Protein AF-A0AAU4UKE4-F1 (afdb_monomer_lite)

Structure (mmCIF, N/CA/C/O backbone):
data_AF-A0AAU4UKE4-F1
#
_entry.id   AF-A0AAU4UKE4-F1
#
loop_
_atom_site.group_PDB
_atom_site.id
_atom_site.type_symbol
_atom_site.label_atom_id
_atom_site.label_alt_id
_atom_site.label_comp_id
_atom_site.label_asym_id
_atom_site.label_entity_id
_atom_site.label_seq_id
_atom_site.pdbx_PDB_ins_code
_atom_site.Cartn_x
_atom_site.Cartn_y
_atom_site.Cartn_z
_atom_site.occupancy
_atom_site.B_iso_or_equiv
_atom_site.auth_seq_id
_atom_site.auth_comp_id
_atom_site.auth_asym_id
_atom_site.auth_atom_id
_atom_site.pdbx_PDB_model_num
ATOM 1 N N . MET A 1 1 ? -1.864 -6.962 -30.113 1.00 39.44 1 MET A N 1
ATOM 2 C CA . MET A 1 1 ? -1.407 -8.138 -29.341 1.00 39.44 1 MET A CA 1
ATOM 3 C C . MET A 1 1 ? -0.894 -7.614 -28.007 1.00 39.44 1 MET A C 1
ATOM 5 O O . MET A 1 1 ? 0.256 -7.217 -27.921 1.00 39.44 1 MET A O 1
ATOM 9 N N . THR A 1 2 ? -1.774 -7.448 -27.020 1.00 42.62 2 THR A N 1
ATOM 10 C CA . THR A 1 2 ? -1.449 -6.738 -25.771 1.00 42.62 2 THR A CA 1
ATOM 11 C C . THR A 1 2 ? -1.157 -7.770 -24.693 1.00 42.62 2 THR A C 1
ATOM 13 O O . THR A 1 2 ? -2.054 -8.488 -24.249 1.00 42.62 2 THR A O 1
ATOM 16 N N . THR A 1 3 ? 0.115 -7.910 -24.337 1.00 49.44 3 THR A N 1
ATOM 17 C CA . THR A 1 3 ? 0.587 -8.904 -23.375 1.00 49.44 3 THR A CA 1
ATOM 18 C C . THR A 1 3 ? -0.001 -8.616 -21.993 1.00 49.44 3 THR A C 1
ATOM 20 O O . THR A 1 3 ? 0.341 -7.627 -21.351 1.00 49.44 3 THR A O 1
ATOM 23 N N . ARG A 1 4 ? -0.915 -9.485 -21.539 1.00 46.62 4 ARG A N 1
ATOM 24 C CA . ARG A 1 4 ? -1.449 -9.514 -20.168 1.00 46.62 4 ARG A CA 1
ATOM 25 C C . ARG A 1 4 ? -0.355 -10.025 -19.233 1.00 46.62 4 ARG A C 1
ATOM 27 O O . ARG A 1 4 ? -0.268 -11.224 -18.978 1.00 46.62 4 ARG A O 1
ATOM 34 N N . HIS A 1 5 ? 0.482 -9.126 -18.732 1.00 49.25 5 HIS A N 1
ATOM 35 C CA . HIS A 1 5 ? 1.451 -9.457 -17.696 1.00 49.25 5 HIS A CA 1
ATOM 36 C C .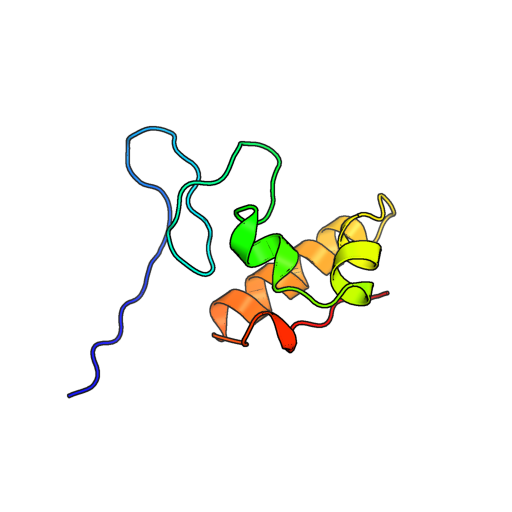 HIS A 1 5 ? 0.785 -9.422 -16.318 1.00 49.25 5 HIS A C 1
ATOM 38 O O . HIS A 1 5 ? 0.560 -8.377 -15.716 1.00 49.25 5 HIS A O 1
ATOM 44 N N . ARG A 1 6 ? 0.412 -10.614 -15.849 1.00 51.31 6 ARG A N 1
ATOM 45 C CA . ARG A 1 6 ? -0.138 -10.877 -14.519 1.00 51.31 6 ARG A CA 1
ATOM 46 C C . ARG A 1 6 ? 1.048 -11.089 -13.567 1.00 51.31 6 ARG A C 1
ATOM 48 O O . ARG A 1 6 ? 1.577 -12.194 -13.506 1.00 51.31 6 ARG A O 1
ATOM 55 N N . HIS A 1 7 ? 1.500 -10.045 -12.875 1.00 51.44 7 HIS A N 1
ATOM 56 C CA . HIS A 1 7 ? 2.597 -10.154 -11.907 1.00 51.44 7 HIS A CA 1
ATOM 57 C C . HIS A 1 7 ? 2.044 -10.500 -10.521 1.00 51.44 7 HIS A C 1
ATOM 59 O O . HIS A 1 7 ? 1.506 -9.661 -9.805 1.00 51.44 7 HIS A O 1
ATOM 65 N N . ASN A 1 8 ? 2.118 -11.789 -10.183 1.00 51.88 8 ASN A N 1
ATOM 66 C CA . ASN A 1 8 ? 1.773 -12.325 -8.874 1.00 51.88 8 ASN A CA 1
ATOM 67 C C . ASN A 1 8 ? 3.072 -12.711 -8.149 1.00 51.88 8 ASN A C 1
ATOM 69 O O . ASN A 1 8 ? 3.690 -13.705 -8.509 1.00 51.88 8 ASN A O 1
ATOM 73 N N . GLY A 1 9 ? 3.460 -11.891 -7.169 1.00 49.47 9 GLY A N 1
ATOM 74 C CA . GLY A 1 9 ? 4.054 -12.319 -5.899 1.00 49.47 9 GLY A CA 1
ATOM 75 C C . GLY A 1 9 ? 5.454 -12.946 -5.890 1.00 49.47 9 GLY A C 1
ATOM 76 O O . GLY A 1 9 ? 5.599 -14.123 -6.183 1.00 49.47 9 GLY A O 1
ATOM 77 N N . ALA A 1 10 ? 6.408 -12.176 -5.347 1.00 53.47 10 ALA A N 1
ATOM 78 C CA . ALA A 1 10 ? 7.646 -12.595 -4.673 1.00 53.47 10 ALA A CA 1
ATOM 79 C C . ALA A 1 10 ? 8.680 -13.376 -5.506 1.00 53.47 10 ALA A C 1
ATOM 81 O O . ALA A 1 10 ? 8.499 -14.538 -5.859 1.00 53.47 10 ALA A O 1
ATOM 82 N N . ASP A 1 11 ? 9.841 -12.754 -5.733 1.00 56.41 11 ASP A N 1
ATOM 83 C CA . ASP A 1 11 ? 11.021 -13.492 -6.167 1.00 56.41 11 ASP A CA 1
ATOM 84 C C . ASP A 1 11 ? 11.501 -14.415 -5.030 1.00 56.41 11 ASP A C 1
ATOM 86 O O . ASP A 1 11 ? 11.433 -14.063 -3.852 1.00 56.41 11 ASP A O 1
ATOM 90 N N . ASN A 1 12 ? 11.983 -15.613 -5.377 1.00 51.72 12 ASN A N 1
ATOM 91 C CA . ASN A 1 12 ? 12.385 -16.689 -4.451 1.00 51.72 12 ASN A CA 1
ATOM 92 C C . ASN A 1 12 ? 13.563 -16.327 -3.505 1.00 51.72 12 ASN A C 1
ATOM 94 O O . ASN A 1 12 ? 14.100 -17.201 -2.829 1.00 51.72 12 ASN A O 1
ATOM 98 N N . SER A 1 13 ? 13.968 -15.056 -3.436 1.00 53.38 13 SER A N 1
ATOM 99 C CA . SER A 1 13 ? 15.133 -14.552 -2.696 1.00 53.38 13 SER A CA 1
ATOM 100 C C . SER A 1 13 ? 14.777 -13.915 -1.344 1.00 53.38 13 SER A C 1
ATOM 102 O O . SER A 1 13 ? 15.643 -13.339 -0.690 1.00 53.38 13 SER A O 1
ATOM 104 N N . GLY A 1 14 ? 13.508 -13.964 -0.918 1.00 51.22 14 GLY A N 1
ATOM 105 C CA . GLY A 1 14 ? 13.049 -13.306 0.317 1.00 51.22 14 GLY A CA 1
ATOM 106 C C . GLY A 1 14 ? 12.949 -11.779 0.208 1.00 51.22 14 GLY A C 1
ATOM 107 O O . GLY A 1 14 ? 12.719 -11.094 1.205 1.00 51.22 14 GLY A O 1
ATOM 108 N N . ASN A 1 15 ? 13.098 -11.239 -1.001 1.00 58.88 15 ASN A N 1
ATOM 109 C CA . ASN A 1 15 ? 12.886 -9.834 -1.289 1.00 58.88 15 ASN A CA 1
ATOM 110 C C . ASN A 1 15 ? 11.389 -9.586 -1.517 1.00 58.88 15 ASN A C 1
ATOM 112 O O . ASN A 1 15 ? 10.722 -10.257 -2.305 1.00 58.88 15 ASN A O 1
ATOM 116 N N . LEU A 1 16 ? 10.828 -8.625 -0.785 1.00 73.12 16 LEU A N 1
ATOM 117 C CA . LEU A 1 16 ? 9.437 -8.245 -0.972 1.00 73.12 16 LEU A CA 1
ATOM 118 C C . LEU A 1 16 ? 9.367 -7.368 -2.216 1.00 73.12 16 LEU A C 1
ATOM 120 O O . LEU A 1 16 ? 9.996 -6.316 -2.285 1.00 73.12 16 LEU A O 1
ATOM 124 N N . THR A 1 17 ? 8.586 -7.783 -3.202 1.00 82.12 17 THR A N 1
ATOM 125 C CA . THR A 1 17 ? 8.363 -7.005 -4.419 1.00 82.12 17 THR A CA 1
ATOM 126 C C . THR A 1 17 ? 7.267 -5.967 -4.205 1.00 82.12 17 THR A C 1
ATOM 128 O O . THR A 1 17 ? 6.309 -6.162 -3.444 1.00 82.12 17 THR A O 1
ATOM 131 N N . CYS A 1 18 ? 7.436 -4.809 -4.839 1.00 84.88 18 CYS A N 1
ATOM 132 C CA . CYS A 1 18 ? 6.436 -3.756 -4.871 1.00 84.88 18 CYS A CA 1
ATOM 133 C C . CYS A 1 18 ? 5.294 -4.180 -5.806 1.00 84.88 18 CYS A C 1
ATOM 135 O O . CYS A 1 18 ? 5.549 -4.356 -6.996 1.00 84.88 18 CYS A O 1
ATOM 137 N N . PRO A 1 19 ? 4.041 -4.266 -5.331 1.00 82.62 19 PRO A N 1
ATOM 138 C CA . PRO A 1 19 ? 2.910 -4.696 -6.160 1.00 82.62 19 PRO A CA 1
ATOM 139 C C . PRO A 1 19 ? 2.561 -3.731 -7.307 1.00 82.62 19 PRO A C 1
ATOM 141 O O . PRO A 1 19 ? 1.753 -4.073 -8.157 1.00 82.62 19 PRO A O 1
ATOM 144 N N . SER A 1 20 ? 3.138 -2.524 -7.330 1.00 84.38 20 SER A N 1
ATOM 145 C CA . SER A 1 20 ? 2.873 -1.519 -8.368 1.00 84.38 20 SER A CA 1
ATOM 146 C C . SER A 1 20 ? 3.886 -1.511 -9.515 1.00 84.38 20 SER A C 1
ATOM 148 O O . SER A 1 20 ? 3.574 -0.987 -10.580 1.00 84.38 20 SER A O 1
ATOM 150 N N . CYS A 1 21 ? 5.125 -1.950 -9.282 1.00 84.62 21 CYS A N 1
ATOM 151 C CA . CYS A 1 21 ? 6.224 -1.742 -10.236 1.00 84.62 21 CYS A CA 1
ATOM 152 C C . CYS A 1 21 ? 7.294 -2.836 -10.209 1.00 84.62 21 CYS A C 1
ATOM 154 O O . CYS A 1 21 ? 8.357 -2.654 -10.804 1.00 84.62 21 CYS A O 1
ATOM 156 N N . ASP A 1 22 ? 7.064 -3.901 -9.438 1.00 83.12 22 ASP A N 1
ATOM 157 C CA . ASP A 1 22 ? 7.943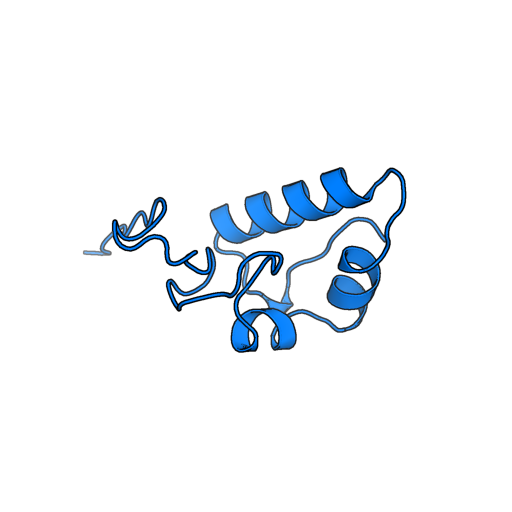 -5.066 -9.305 1.00 83.12 22 ASP A CA 1
ATOM 158 C C . ASP A 1 22 ? 9.375 -4.753 -8.826 1.00 83.12 22 ASP A C 1
ATOM 160 O O . ASP A 1 22 ? 10.262 -5.601 -8.855 1.00 83.12 22 ASP A O 1
ATOM 164 N N . LYS A 1 23 ? 9.625 -3.540 -8.316 1.00 85.06 23 LYS A N 1
ATOM 165 C CA . LYS A 1 23 ? 10.901 -3.181 -7.679 1.00 85.06 23 LYS A CA 1
ATOM 166 C C . LYS A 1 23 ? 10.996 -3.746 -6.255 1.00 85.06 23 LYS A C 1
ATOM 168 O O . LYS A 1 23 ? 9.962 -3.892 -5.599 1.00 85.06 23 LYS A O 1
ATOM 173 N N . PRO A 1 24 ? 12.214 -3.985 -5.735 1.00 83.56 24 PRO A N 1
ATOM 174 C CA . PRO A 1 24 ? 12.425 -4.327 -4.328 1.00 83.56 24 PRO A CA 1
ATOM 175 C C . PRO A 1 24 ? 11.790 -3.294 -3.385 1.00 83.56 24 PRO A C 1
ATOM 177 O O . PRO A 1 24 ? 11.890 -2.083 -3.609 1.00 83.56 24 PRO A O 1
ATOM 180 N N . ARG A 1 25 ? 11.170 -3.773 -2.305 1.00 84.44 25 ARG A N 1
ATOM 181 C CA . ARG A 1 25 ? 10.740 -2.974 -1.150 1.00 84.44 25 ARG A CA 1
ATOM 182 C C . ARG A 1 25 ? 11.244 -3.602 0.147 1.00 84.44 25 ARG A C 1
ATOM 184 O O . ARG A 1 25 ? 11.436 -4.810 0.246 1.00 84.44 25 ARG A O 1
ATOM 191 N N . THR A 1 26 ? 11.428 -2.770 1.166 1.00 81.56 26 THR A N 1
ATOM 192 C CA . THR A 1 26 ? 11.847 -3.228 2.495 1.00 81.56 26 THR A CA 1
ATOM 193 C C . THR A 1 26 ? 10.679 -3.874 3.244 1.00 81.56 26 THR A C 1
ATOM 195 O O . THR A 1 26 ? 9.526 -3.452 3.108 1.00 81.56 26 THR A O 1
ATOM 198 N N . ALA A 1 27 ? 10.974 -4.870 4.083 1.00 77.88 27 ALA A N 1
ATOM 199 C CA . ALA A 1 27 ? 10.005 -5.423 5.024 1.00 77.88 27 ALA A CA 1
ATOM 200 C C . ALA A 1 27 ? 9.376 -4.325 5.895 1.00 77.88 27 ALA A C 1
ATOM 202 O O . ALA A 1 27 ? 10.053 -3.413 6.361 1.00 77.88 27 ALA A O 1
ATOM 203 N N . GLY A 1 28 ? 8.054 -4.393 6.064 1.00 78.81 28 GLY A N 1
ATOM 204 C CA . GLY A 1 28 ? 7.267 -3.381 6.775 1.00 78.81 28 GLY A CA 1
ATOM 205 C C . GLY A 1 28 ? 6.790 -2.197 5.922 1.00 78.81 28 GLY A C 1
ATOM 206 O O . GLY A 1 28 ? 5.923 -1.458 6.377 1.00 78.81 28 GLY A O 1
ATOM 207 N N . GLN A 1 29 ? 7.278 -2.019 4.688 1.00 83.75 29 GLN A N 1
ATOM 208 C CA . GLN A 1 29 ? 6.742 -1.009 3.763 1.00 83.75 29 GLN A CA 1
ATOM 209 C C . GLN A 1 29 ? 5.638 -1.604 2.891 1.00 83.75 29 GLN A C 1
ATOM 211 O O . GLN A 1 29 ? 5.781 -2.723 2.410 1.00 83.75 29 GLN A O 1
ATOM 216 N N . TYR A 1 30 ? 4.563 -0.863 2.619 1.00 86.12 30 TYR A N 1
ATOM 217 C CA . TYR A 1 30 ? 3.503 -1.322 1.706 1.00 86.12 30 TYR A CA 1
ATOM 218 C C . TYR A 1 30 ? 3.939 -1.295 0.232 1.00 86.12 30 TYR A C 1
ATOM 220 O O . TYR A 1 30 ? 3.598 -2.186 -0.542 1.00 8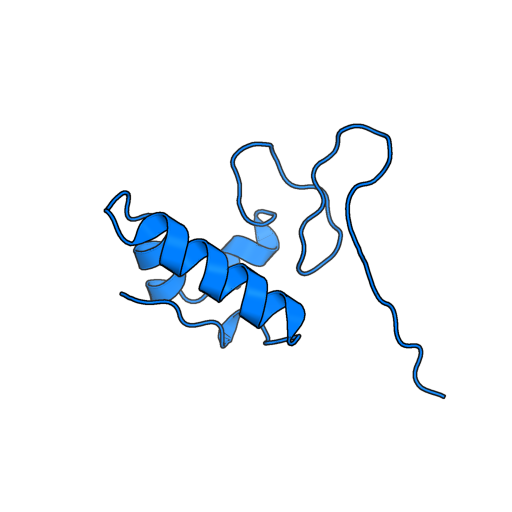6.12 30 TYR A O 1
ATOM 228 N N . LEU A 1 31 ? 4.729 -0.288 -0.140 1.00 88.44 31 LEU A N 1
ATOM 229 C CA . LEU A 1 31 ? 5.246 -0.035 -1.484 1.00 88.44 31 LEU A CA 1
ATOM 230 C C . LEU A 1 31 ? 6.744 0.265 -1.405 1.00 88.44 31 LEU A C 1
ATOM 232 O O . LEU A 1 31 ? 7.249 0.601 -0.337 1.00 88.44 31 LEU A O 1
ATOM 236 N N . CYS A 1 32 ? 7.453 0.196 -2.533 1.00 89.94 32 CYS A N 1
ATOM 237 C CA . CYS A 1 32 ? 8.810 0.740 -2.597 1.00 89.94 32 CYS A CA 1
ATOM 238 C C . CYS A 1 32 ? 8.788 2.275 -2.423 1.00 89.94 32 CYS A C 1
ATOM 240 O O . CYS A 1 32 ? 7.761 2.904 -2.706 1.00 89.94 32 CYS A O 1
ATOM 242 N N . PRO A 1 33 ? 9.908 2.909 -2.023 1.00 89.00 33 PRO A N 1
ATOM 243 C CA . PRO A 1 33 ? 9.949 4.348 -1.757 1.00 89.00 33 PRO A CA 1
ATOM 244 C C . PRO A 1 33 ? 9.436 5.200 -2.925 1.00 89.00 33 PRO A C 1
ATOM 246 O O . PRO A 1 33 ? 8.640 6.109 -2.719 1.00 89.00 33 PRO A O 1
ATOM 249 N N . ALA A 1 34 ? 9.815 4.871 -4.163 1.00 90.06 34 ALA A N 1
ATOM 250 C CA . ALA A 1 34 ? 9.380 5.613 -5.347 1.00 90.06 34 ALA A CA 1
ATOM 251 C C . ALA A 1 34 ? 7.852 5.574 -5.536 1.00 90.06 34 ALA A C 1
ATOM 253 O O . ALA A 1 34 ? 7.223 6.616 -5.711 1.00 90.06 34 ALA A O 1
ATOM 254 N N . CYS A 1 35 ? 7.241 4.387 -5.443 1.00 90.31 35 CYS A N 1
ATOM 255 C CA . CYS A 1 35 ? 5.789 4.238 -5.554 1.00 90.31 35 CYS A CA 1
ATOM 256 C C . CYS A 1 35 ? 5.057 4.877 -4.375 1.00 90.31 35 CYS A C 1
ATOM 258 O O . CYS A 1 35 ? 3.990 5.454 -4.556 1.00 90.31 35 CYS A O 1
ATOM 260 N N . TRP A 1 36 ? 5.646 4.821 -3.180 1.00 91.81 36 TRP A N 1
ATOM 261 C CA . TRP A 1 36 ? 5.113 5.511 -2.017 1.00 91.81 36 TRP A CA 1
ATOM 262 C C . TRP A 1 36 ? 5.035 7.023 -2.251 1.00 91.81 36 TRP A C 1
ATOM 264 O O . TRP A 1 36 ? 3.984 7.613 -2.031 1.00 91.81 36 TRP A O 1
ATOM 274 N N . PHE A 1 37 ? 6.102 7.652 -2.756 1.00 92.12 37 PHE A N 1
ATOM 275 C CA . PHE A 1 37 ? 6.113 9.092 -3.043 1.00 92.12 37 PHE A CA 1
ATOM 276 C C . PHE A 1 37 ? 5.232 9.508 -4.229 1.00 92.12 37 PHE A C 1
ATOM 278 O O . PHE A 1 37 ? 4.833 10.668 -4.288 1.00 92.12 37 PHE A O 1
ATOM 285 N N . ALA A 1 38 ? 4.890 8.583 -5.128 1.00 93.25 38 ALA A N 1
ATOM 286 C CA . ALA A 1 38 ? 3.944 8.832 -6.215 1.00 93.25 38 ALA A CA 1
ATOM 287 C C . ALA A 1 38 ? 2.472 8.877 -5.751 1.00 93.25 38 ALA A C 1
ATOM 289 O O . ALA A 1 38 ? 1.620 9.393 -6.476 1.00 93.25 38 ALA A O 1
ATOM 290 N N . LEU A 1 39 ? 2.161 8.371 -4.551 1.00 92.56 39 LEU A N 1
ATOM 291 C CA . LEU A 1 39 ? 0.840 8.531 -3.941 1.00 92.56 39 LEU A CA 1
ATOM 292 C C . LEU A 1 39 ? 0.596 9.991 -3.534 1.00 92.56 39 LEU A C 1
ATOM 294 O O . LEU A 1 39 ? 1.497 10.694 -3.052 1.00 92.56 39 LEU A O 1
ATOM 298 N N . ARG A 1 40 ? -0.671 10.421 -3.612 1.00 93.19 40 ARG A N 1
ATOM 299 C CA . ARG A 1 40 ? -1.098 11.721 -3.068 1.00 93.19 40 ARG A CA 1
ATOM 300 C C . ARG A 1 40 ? -0.693 11.843 -1.597 1.00 93.19 40 ARG A C 1
ATOM 302 O O . ARG A 1 40 ? -0.727 10.875 -0.837 1.00 93.19 40 ARG A O 1
ATOM 309 N N . ALA A 1 41 ? -0.317 13.053 -1.180 1.00 91.44 41 ALA A N 1
ATOM 310 C CA . ALA A 1 41 ? 0.087 13.317 0.202 1.00 91.44 41 ALA A CA 1
ATOM 311 C C . ALA A 1 41 ? -1.026 12.977 1.212 1.00 91.44 41 ALA A C 1
ATOM 313 O O . ALA A 1 41 ? -0.737 12.438 2.277 1.00 91.44 41 ALA A O 1
ATOM 314 N N . THR A 1 42 ? -2.286 13.223 0.845 1.00 91.50 42 THR A N 1
ATOM 315 C CA . THR A 1 42 ? -3.473 12.863 1.634 1.00 91.50 42 THR A CA 1
ATOM 316 C C . THR A 1 42 ? -3.601 11.349 1.798 1.00 91.50 42 THR A C 1
ATOM 318 O O . THR A 1 42 ? -3.684 10.865 2.922 1.00 91.50 42 THR A O 1
ATOM 321 N N . THR A 1 43 ? -3.493 10.590 0.705 1.00 93.62 43 THR A N 1
ATOM 322 C CA . THR A 1 43 ? -3.510 9.118 0.717 1.00 93.62 43 THR A CA 1
ATOM 323 C C . THR A 1 43 ? -2.385 8.556 1.588 1.00 93.62 43 THR A C 1
ATOM 325 O O . THR A 1 43 ? -2.619 7.681 2.422 1.00 93.62 43 THR A O 1
ATOM 328 N N . ARG A 1 44 ? -1.164 9.102 1.473 1.00 93.38 44 ARG A N 1
ATOM 329 C CA . ARG A 1 44 ? -0.039 8.733 2.351 1.00 93.38 44 ARG A CA 1
ATOM 330 C C . ARG A 1 44 ? -0.326 9.030 3.820 1.00 93.38 44 ARG A C 1
ATOM 332 O O . ARG A 1 44 ? 0.040 8.230 4.678 1.00 93.38 44 ARG A O 1
ATOM 339 N N . ALA A 1 45 ? -0.937 10.172 4.125 1.00 92.50 45 ALA A N 1
ATOM 340 C CA . ALA A 1 45 ? -1.282 10.535 5.495 1.00 92.50 45 ALA A CA 1
ATOM 341 C C . ALA A 1 45 ? -2.297 9.545 6.084 1.00 92.50 45 ALA A C 1
ATOM 343 O O . ALA A 1 45 ? -2.074 9.041 7.182 1.00 92.50 45 ALA A O 1
ATOM 344 N N . SER A 1 46 ? -3.344 9.193 5.335 1.00 93.25 46 SER A N 1
ATOM 345 C CA . SER A 1 46 ? -4.346 8.208 5.762 1.00 93.25 46 SER A CA 1
ATOM 346 C C . SER A 1 46 ? -3.762 6.803 5.930 1.00 93.25 46 SER A C 1
ATOM 348 O O . SER A 1 46 ? -4.044 6.144 6.928 1.00 93.25 46 SER A O 1
ATOM 350 N N . LEU A 1 47 ? -2.869 6.361 5.036 1.00 91.44 47 LEU A N 1
ATOM 351 C CA . LEU A 1 47 ? -2.180 5.066 5.161 1.00 91.44 47 LEU A CA 1
ATOM 352 C C . LEU A 1 47 ? -1.211 4.987 6.353 1.00 91.44 47 LEU A C 1
ATOM 354 O O . LEU A 1 47 ? -0.923 3.891 6.832 1.00 91.44 47 LEU A O 1
ATOM 358 N N . ASN A 1 48 ? -0.701 6.123 6.838 1.00 91.31 48 ASN A N 1
ATOM 359 C CA . ASN A 1 48 ? 0.146 6.168 8.034 1.00 91.31 48 ASN A CA 1
ATOM 360 C C . ASN A 1 48 ? -0.649 6.109 9.346 1.00 91.31 48 ASN A C 1
ATOM 362 O O . ASN A 1 48 ? -0.054 5.863 10.400 1.00 91.31 48 ASN A O 1
ATOM 366 N N . LYS A 1 49 ? -1.967 6.340 9.320 1.00 92.62 49 LYS A N 1
ATOM 367 C CA . LYS A 1 49 ? -2.781 6.302 10.537 1.00 92.62 49 LYS A CA 1
ATOM 368 C C . LYS A 1 49 ? -2.913 4.868 11.048 1.00 92.62 49 LYS A C 1
ATOM 370 O O . LYS A 1 49 ? -3.311 3.959 10.322 1.00 92.62 49 LYS A O 1
ATOM 375 N N . ARG A 1 50 ? -2.592 4.681 12.329 1.00 87.75 50 ARG A N 1
ATOM 376 C CA . ARG A 1 50 ? -2.672 3.399 13.045 1.00 87.75 50 ARG A CA 1
ATOM 377 C C . ARG A 1 50 ? -3.950 3.336 13.877 1.00 87.75 50 ARG A C 1
ATOM 379 O O . ARG A 1 50 ? -3.899 3.311 15.101 1.00 87.75 50 ARG A O 1
ATOM 386 N N . ASP A 1 51 ? -5.089 3.371 13.200 1.00 91.62 51 ASP A N 1
ATOM 387 C CA . ASP A 1 51 ? -6.413 3.228 13.811 1.00 91.62 51 ASP A CA 1
ATOM 388 C C . ASP A 1 51 ? -7.115 1.953 13.316 1.00 91.62 51 ASP A C 1
ATOM 390 O O . ASP A 1 51 ? -6.564 1.197 12.511 1.00 91.62 51 ASP A O 1
ATOM 394 N N . GLY A 1 52 ? -8.336 1.704 13.796 1.00 91.88 52 GLY A N 1
ATOM 395 C CA . GLY A 1 52 ? -9.117 0.514 13.441 1.00 91.88 52 GLY A CA 1
ATOM 396 C C . GLY A 1 52 ? -9.380 0.342 11.938 1.00 91.88 52 GLY A C 1
ATOM 397 O O . GLY A 1 52 ? -9.692 -0.765 11.505 1.00 91.88 52 GLY A O 1
ATOM 398 N N . LEU A 1 53 ? -9.209 1.394 11.128 1.0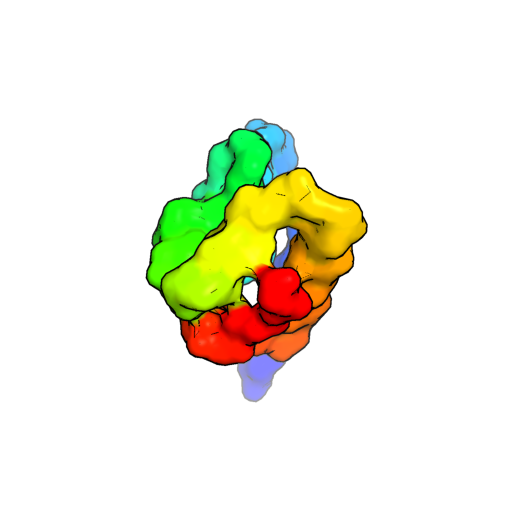0 92.56 53 LEU A N 1
ATOM 399 C CA . LEU A 1 53 ? -9.377 1.364 9.675 1.00 92.56 53 LEU A CA 1
ATOM 400 C C . LEU A 1 53 ? -8.068 1.108 8.915 1.00 92.56 53 LEU A C 1
ATOM 402 O O . LEU A 1 53 ? -8.093 1.009 7.690 1.00 92.56 53 LEU A O 1
ATOM 406 N N . ALA A 1 54 ? -6.924 0.956 9.592 1.00 91.69 54 ALA A N 1
ATOM 407 C CA . ALA A 1 54 ? -5.630 0.756 8.932 1.00 91.69 54 ALA A CA 1
ATOM 408 C C . ALA A 1 54 ? -5.633 -0.449 7.971 1.00 91.69 54 ALA A C 1
ATOM 410 O O . ALA A 1 54 ? -5.151 -0.355 6.841 1.00 91.69 54 ALA A O 1
ATOM 411 N N . LEU A 1 55 ? -6.236 -1.568 8.387 1.00 89.81 55 LEU A N 1
ATOM 412 C CA . LEU A 1 55 ? -6.379 -2.753 7.534 1.00 89.81 55 LEU A CA 1
ATOM 413 C C . LEU A 1 55 ? -7.333 -2.517 6.358 1.00 89.81 55 LEU A C 1
ATOM 415 O O . LEU A 1 55 ? -7.094 -3.045 5.273 1.00 89.81 55 LEU A O 1
ATOM 419 N N . THR A 1 56 ? -8.388 -1.721 6.550 1.00 93.69 56 THR A N 1
ATOM 420 C CA . THR A 1 56 ? -9.316 -1.335 5.478 1.00 93.69 56 THR A CA 1
ATOM 421 C C . THR A 1 56 ? -8.583 -0.542 4.403 1.00 93.69 56 THR A C 1
ATOM 423 O O . THR A 1 56 ? -8.588 -0.957 3.247 1.00 93.69 56 THR A O 1
ATOM 426 N N . ARG A 1 57 ? -7.836 0.499 4.795 1.00 93.88 57 ARG A N 1
ATOM 427 C CA . ARG A 1 57 ? -7.038 1.318 3.867 1.00 93.88 57 ARG A CA 1
ATOM 428 C C . ARG A 1 57 ? -6.004 0.495 3.105 1.00 93.88 57 ARG A C 1
ATOM 430 O O . ARG A 1 57 ? -5.787 0.710 1.915 1.00 93.88 57 ARG A O 1
ATOM 437 N N . LEU A 1 58 ? -5.381 -0.480 3.772 1.00 91.06 58 LEU A N 1
ATOM 438 C CA . LEU A 1 58 ? -4.438 -1.385 3.117 1.00 91.06 58 LEU A CA 1
ATOM 439 C C . LEU A 1 58 ? -5.124 -2.267 2.064 1.00 91.06 58 LEU A C 1
ATOM 441 O O . LEU A 1 58 ? -4.576 -2.455 0.980 1.00 91.06 58 LEU A O 1
ATOM 445 N N . ARG A 1 59 ? -6.322 -2.793 2.351 1.00 91.31 59 ARG A N 1
ATOM 446 C CA . ARG A 1 59 ? -7.093 -3.553 1.355 1.00 91.31 59 ARG A CA 1
ATOM 447 C C . ARG A 1 59 ? -7.493 -2.678 0.174 1.00 91.31 59 ARG A C 1
ATOM 449 O O . ARG A 1 59 ? -7.321 -3.120 -0.956 1.00 91.31 59 ARG A O 1
ATOM 456 N N . GLU A 1 60 ? -7.971 -1.459 0.422 1.00 93.69 60 GLU A N 1
ATOM 457 C CA . GLU A 1 60 ? -8.330 -0.495 -0.628 1.00 93.69 60 GLU A CA 1
ATOM 458 C C . GLU A 1 60 ? -7.139 -0.198 -1.548 1.00 93.69 60 GLU A C 1
ATOM 460 O O . GLU A 1 60 ? -7.287 -0.228 -2.769 1.00 93.69 60 GLU A O 1
ATOM 465 N N . LEU A 1 61 ? -5.950 0.017 -0.971 1.00 92.31 61 LEU A N 1
ATOM 466 C CA . LEU A 1 61 ? -4.710 0.203 -1.722 1.00 92.31 61 LEU A CA 1
ATOM 467 C C . LEU A 1 61 ? -4.406 -1.013 -2.609 1.00 92.31 61 LEU A C 1
ATOM 469 O O . LEU A 1 61 ? -4.176 -0.861 -3.804 1.00 92.31 61 LEU A O 1
ATOM 473 N N . VAL A 1 62 ?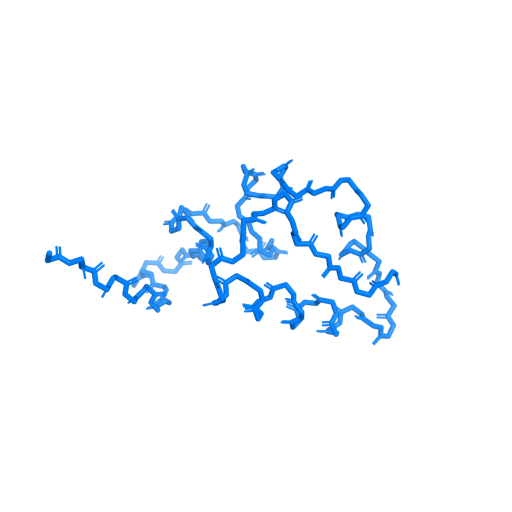 -4.407 -2.223 -2.041 1.00 89.00 62 VAL A N 1
ATOM 474 C CA . VAL A 1 62 ? -4.079 -3.452 -2.787 1.00 89.00 62 VAL A CA 1
ATOM 475 C C . VAL A 1 62 ? -5.107 -3.741 -3.885 1.00 89.00 62 VAL A C 1
ATOM 477 O O . VAL A 1 62 ? -4.725 -4.158 -4.975 1.00 89.00 62 VAL A O 1
ATOM 480 N N . GLN A 1 63 ? -6.393 -3.492 -3.628 1.00 90.00 63 GLN A N 1
ATOM 481 C CA . GLN A 1 63 ? -7.461 -3.628 -4.622 1.00 90.00 63 GLN A CA 1
ATOM 482 C C . GLN A 1 63 ? -7.239 -2.689 -5.812 1.00 90.00 63 GLN A C 1
ATOM 484 O O . GLN A 1 63 ? -7.217 -3.151 -6.948 1.00 90.00 63 GLN A O 1
ATOM 489 N N . GLN A 1 64 ? -6.998 -1.400 -5.555 1.00 91.44 64 GLN A N 1
ATOM 490 C CA . GLN A 1 64 ? -6.769 -0.406 -6.611 1.00 91.44 64 GLN A CA 1
ATOM 491 C C . GLN A 1 64 ? -5.484 -0.669 -7.401 1.00 91.44 64 GLN A C 1
ATOM 493 O O . GLN A 1 64 ? -5.457 -0.492 -8.614 1.00 91.44 64 GLN A O 1
ATOM 498 N N . LEU A 1 65 ? -4.428 -1.153 -6.744 1.00 88.38 65 LEU A N 1
ATOM 499 C CA . LEU A 1 65 ? -3.220 -1.599 -7.442 1.00 88.38 65 LEU A CA 1
ATOM 500 C C . LEU A 1 65 ? -3.501 -2.792 -8.364 1.00 88.38 65 LEU A C 1
ATOM 502 O O . LEU A 1 65 ? -2.986 -2.836 -9.478 1.00 88.38 65 LEU A O 1
ATOM 506 N N . GLY A 1 66 ? -4.340 -3.735 -7.923 1.00 83.38 66 GLY A N 1
ATOM 507 C CA . GLY A 1 66 ? -4.789 -4.861 -8.745 1.00 83.38 66 GLY A CA 1
ATOM 508 C C . GLY A 1 66 ? -5.646 -4.447 -9.947 1.00 83.38 66 GLY A C 1
ATOM 509 O O . GLY A 1 66 ? -5.625 -5.137 -10.966 1.00 83.38 66 GLY A O 1
ATOM 510 N N . ASP A 1 67 ? -6.345 -3.316 -9.846 1.00 85.88 67 ASP A N 1
ATOM 511 C CA . ASP A 1 67 ? -7.140 -2.718 -10.928 1.00 85.88 67 ASP A CA 1
ATOM 512 C C . ASP A 1 67 ? -6.307 -1.838 -11.879 1.00 85.88 67 ASP A C 1
ATOM 514 O O . ASP A 1 67 ? -6.837 -1.232 -12.804 1.00 85.88 67 ASP A O 1
ATOM 518 N N . TRP A 1 68 ? -4.981 -1.786 -11.693 1.00 83.31 68 TRP A N 1
ATOM 519 C CA . TRP A 1 68 ? -4.067 -0.927 -12.456 1.00 83.31 68 TRP A CA 1
ATOM 520 C C . TRP A 1 68 ? -4.341 0.573 -12.294 1.00 83.31 68 TRP A C 1
ATOM 522 O O . TRP A 1 68 ? -3.937 1.380 -13.137 1.00 83.31 68 TRP A O 1
ATOM 532 N N . THR A 1 69 ? -4.977 0.970 -11.189 1.00 85.50 69 THR A N 1
ATOM 533 C CA . THR A 1 69 ? -5.192 2.380 -10.872 1.00 85.50 69 THR A CA 1
ATOM 534 C C . THR A 1 69 ? -3.843 3.085 -10.738 1.00 85.50 69 THR A C 1
ATOM 536 O O . THR A 1 69 ? -2.981 2.644 -9.966 1.00 85.50 69 THR A O 1
ATOM 539 N N . PRO A 1 70 ? -3.624 4.202 -11.454 1.00 88.31 70 PRO A N 1
ATOM 540 C CA . PRO A 1 70 ? -2.377 4.936 -11.338 1.00 88.31 70 PRO A CA 1
ATOM 541 C C . PRO A 1 70 ? -2.226 5.491 -9.916 1.00 88.31 70 PRO A C 1
ATOM 543 O O . PRO A 1 70 ? -3.179 5.994 -9.325 1.00 88.31 70 PRO A O 1
ATOM 546 N N . LEU A 1 71 ? -1.009 5.427 -9.367 1.00 88.94 71 LEU A N 1
ATOM 547 C CA . LEU A 1 71 ? -0.704 5.761 -7.963 1.00 88.94 71 LEU A CA 1
ATOM 548 C C . LEU A 1 71 ? -1.202 7.152 -7.534 1.00 88.94 71 LEU A C 1
ATOM 550 O O . LEU A 1 71 ? -1.637 7.350 -6.402 1.00 88.94 71 LEU A O 1
ATOM 554 N N . ASN A 1 72 ? -1.182 8.118 -8.450 1.00 89.81 72 ASN A N 1
ATOM 555 C CA . ASN A 1 72 ? -1.658 9.479 -8.210 1.00 89.81 72 ASN A CA 1
ATOM 556 C C . ASN A 1 72 ? -3.192 9.603 -8.129 1.00 89.81 72 ASN A C 1
ATOM 558 O O . ASN A 1 72 ? -3.684 10.679 -7.799 1.00 89.81 72 ASN A O 1
ATOM 562 N N . SER A 1 73 ? -3.934 8.551 -8.465 1.00 90.81 73 SER A N 1
ATOM 563 C CA . SER A 1 73 ? -5.400 8.484 -8.426 1.00 90.81 73 SER A CA 1
ATOM 564 C C . SER A 1 73 ? -5.907 7.544 -7.338 1.00 90.81 73 SER A C 1
ATOM 566 O O . SER A 1 73 ? -7.112 7.423 -7.169 1.00 90.81 73 SER A O 1
ATOM 568 N N . ILE A 1 74 ? -5.004 6.904 -6.588 1.00 90.94 74 ILE A N 1
ATOM 569 C CA . ILE A 1 74 ? -5.384 6.038 -5.476 1.00 90.94 74 ILE A CA 1
ATOM 570 C C . ILE A 1 74 ? -5.898 6.882 -4.313 1.00 90.94 74 ILE A C 1
ATOM 572 O O . ILE A 1 74 ? -5.193 7.758 -3.792 1.00 90.94 74 ILE A O 1
ATOM 576 N N . GLU A 1 75 ? -7.098 6.547 -3.859 1.00 93.00 75 GLU A N 1
ATOM 577 C CA . GLU A 1 75 ? -7.754 7.154 -2.704 1.00 93.00 75 GLU A CA 1
ATOM 578 C C . GLU A 1 75 ? -8.139 6.060 -1.710 1.00 93.00 75 GLU A C 1
ATOM 580 O O . GLU A 1 75 ? -8.532 4.963 -2.092 1.00 93.00 75 GLU A O 1
ATOM 585 N N . VAL A 1 76 ? -7.974 6.329 -0.420 1.00 92.81 76 VAL A N 1
ATOM 586 C CA . VAL A 1 76 ? -8.332 5.389 0.648 1.00 92.81 76 VAL A CA 1
ATOM 587 C C . VAL A 1 76 ? -9.234 6.095 1.639 1.00 92.81 76 VAL A C 1
ATOM 589 O O . VAL A 1 76 ? -9.255 7.328 1.692 1.00 92.81 76 VAL A O 1
ATOM 592 N N . THR A 1 77 ? -9.933 5.314 2.455 1.00 91.06 77 THR A N 1
ATOM 593 C CA . THR A 1 77 ? -10.727 5.852 3.559 1.00 91.06 77 THR A CA 1
ATOM 594 C C . THR A 1 77 ? -9.868 6.807 4.416 1.00 91.06 77 THR A C 1
ATOM 596 O O . THR A 1 77 ? -8.737 6.449 4.763 1.00 91.06 77 THR A O 1
ATOM 599 N N . PRO A 1 78 ? -10.346 8.024 4.746 1.00 82.62 78 PRO A N 1
ATOM 600 C CA . PRO A 1 78 ? -9.542 9.054 5.406 1.00 82.62 78 PRO A CA 1
ATOM 601 C C . PRO A 1 78 ? -9.023 8.667 6.790 1.00 82.62 78 PRO A C 1
ATOM 603 O O . PRO A 1 78 ? -9.709 7.947 7.544 1.00 82.62 78 PRO A O 1
#

Radius of gyration: 13.0 Å; chains: 1; bounding box: 26×30×43 Å

Sequence (78 aa):
MTTRHRHNGADNSGNLTCPSCDKPRTAGQYLCPACWFALRATTRASLNKRDGLALTRLRELVQQLGDWTPLNSIEVTP

Secondary structure (DSSP, 8-state):
--------S--TTSPEEPTTT--EE-TT-SS-HHHHHHS-HHHHHHHH--STTHHHHHHHHHHHHHTT--GGG-----

pLDDT: mean 81.29, std 15.73, range [39.44, 93.88]

Foldseek 3Di:
DDDPDDDDDDDPPPFGAALQPR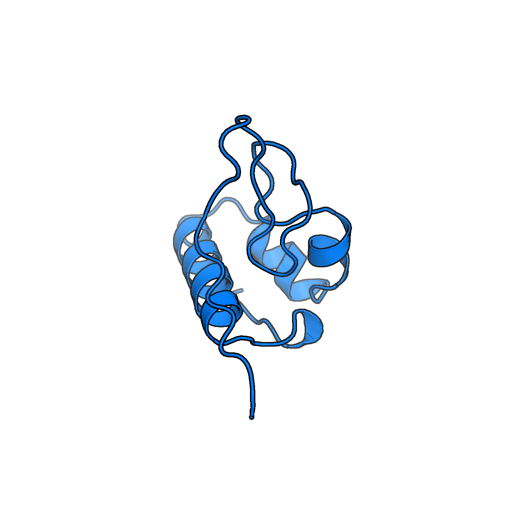DGDDPPDNGRPVLLVQADPVLNVVCPDPDPCNVVSSVQVNVCSVVVNGRPRRDGDD